Protein AF-A0A1F6CE84-F1 (afdb_monomer)

Secon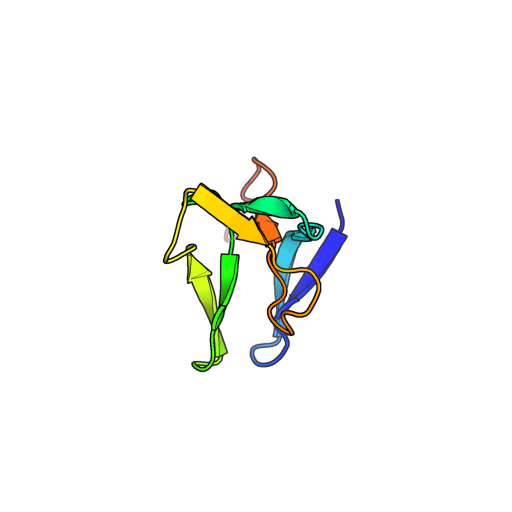dary structure (DSSP, 8-state):
-EEEEPTTT--EEEEEEPPTTPBP-TT-EEE-TTSSEEE-SSTTPBPPTT--PPPEEEPS--------

Radius of gyration: 12.28 Å; Cα contacts (8 Å, |Δi|>4): 119; chains: 1; bounding box: 22×23×39 Å

Nearest PDB structures (foldseek):
  4gx5-assembly1_B  TM=2.780E-01  e=5.486E+00  Geobacter sulfurreducens PCA
  6om2-assembly1_D  TM=2.685E-01  e=5.842E+00  Homo sapiens
  5hp5-assembly2_B  TM=3.095E-01  e=9.652E+00  Homo sapiens
  5ffo-assembly1_G  TM=2.355E-01  e=9.065E+00  Homo sapiens

Solvent-accessible surface area (backbone atoms only — not comparable to full-atom values): 4234 Å² total; per-residue (Å²): 132,46,84,45,63,40,91,76,66,62,47,81,43,63,24,42,78,60,52,60,68,40,69,40,41,60,76,22,30,32,75,41,96,89,52,44,79,38,62,41,90,58,56,70,43,56,40,56,82,81,56,90,71,62,41,31,38,59,50,96,67,81,79,70,77,77,86,124

Foldseek 3Di:
DDFDAQPAPRDTAAFDWDAFQDFFDQQKWWQDPVSDTDGDPDGRDTHHNPDPITITHHDPDPPPPPPD

Sequence (68 aa):
MQKLWHPTSGSLLVGETLLPGTVLQETDLYPSPNGRWESCPTPGDKVEEKSMTIWVRPATGWIKKKAS

pLDDT: mean 77.75, std 15.82, range [42.44, 95.31]

Structure (mmCIF, N/CA/C/O backbone):
data_AF-A0A1F6CE84-F1
#
_entry.id   AF-A0A1F6CE84-F1
#
loop_
_atom_site.group_PDB
_atom_site.id
_atom_site.type_symbol
_atom_site.label_atom_id
_atom_site.label_alt_id
_atom_site.label_comp_id
_atom_site.label_asym_id
_atom_site.label_entity_id
_atom_site.label_seq_id
_atom_site.pdbx_PDB_ins_code
_atom_site.Cartn_x
_atom_site.Cartn_y
_atom_site.Cartn_z
_atom_site.occupancy
_atom_site.B_iso_or_equiv
_atom_site.auth_seq_id
_atom_site.auth_comp_id
_atom_site.auth_asym_id
_atom_site.auth_atom_id
_atom_site.pdbx_PDB_model_num
ATOM 1 N N . MET A 1 1 ? -3.544 12.899 -9.178 1.00 57.78 1 MET A N 1
ATOM 2 C CA . MET A 1 1 ? -3.544 11.570 -9.832 1.00 57.78 1 MET A CA 1
ATOM 3 C C . MET A 1 1 ? -2.148 11.258 -10.372 1.00 57.78 1 MET A C 1
ATOM 5 O O . MET A 1 1 ? -1.727 11.880 -11.342 1.00 57.78 1 MET A O 1
ATOM 9 N N . GLN A 1 2 ? -1.404 10.362 -9.712 1.00 58.34 2 GLN A N 1
ATOM 10 C CA . GLN A 1 2 ? -0.062 9.944 -10.142 1.00 58.34 2 GLN A CA 1
ATOM 11 C C . GLN A 1 2 ? -0.095 8.518 -10.708 1.00 58.34 2 GLN A C 1
ATOM 13 O O . GLN A 1 2 ? -0.927 7.693 -10.329 1.00 58.34 2 GLN A O 1
ATOM 18 N N . LYS A 1 3 ? 0.808 8.250 -11.653 1.00 66.38 3 LYS A N 1
ATOM 19 C CA . LYS A 1 3 ? 1.066 6.917 -12.202 1.00 66.38 3 LYS A CA 1
ATOM 20 C C . LYS A 1 3 ? 2.264 6.342 -11.454 1.00 66.38 3 LYS A C 1
ATOM 22 O O . LYS A 1 3 ? 3.380 6.810 -11.662 1.00 66.38 3 LYS A O 1
ATOM 27 N N . LEU A 1 4 ? 2.027 5.378 -10.574 1.00 65.62 4 LEU A N 1
ATOM 28 C CA . LEU A 1 4 ? 3.065 4.737 -9.771 1.00 65.62 4 LEU A CA 1
ATOM 29 C C . LEU A 1 4 ? 3.394 3.380 -10.377 1.00 65.62 4 LEU A C 1
ATOM 31 O O . LEU A 1 4 ? 2.501 2.601 -10.697 1.00 65.62 4 LEU A O 1
ATOM 35 N N . TRP A 1 5 ? 4.676 3.095 -10.550 1.00 66.31 5 TRP A N 1
ATOM 36 C CA . TRP A 1 5 ? 5.128 1.799 -11.038 1.00 66.31 5 TRP A CA 1
ATOM 37 C C . TRP A 1 5 ? 5.426 0.896 -9.849 1.00 66.31 5 TRP A C 1
ATOM 39 O O . TRP A 1 5 ? 6.082 1.312 -8.895 1.00 66.31 5 TRP A O 1
ATOM 49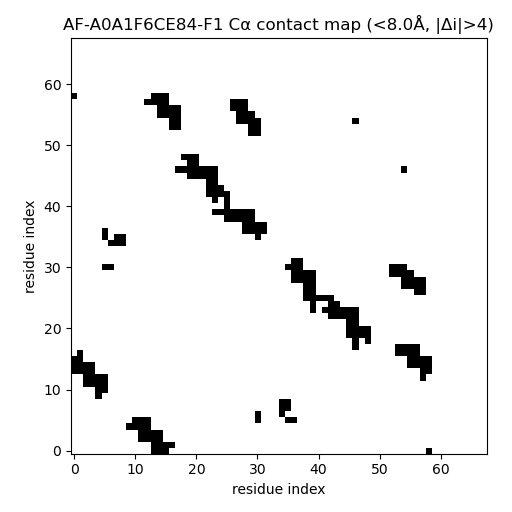 N N . HIS A 1 6 ? 4.937 -0.340 -9.900 1.00 64.50 6 HIS A N 1
ATOM 50 C CA . HIS A 1 6 ? 5.297 -1.351 -8.922 1.00 64.50 6 HIS A CA 1
ATOM 51 C C . HIS A 1 6 ? 6.825 -1.529 -8.932 1.00 64.50 6 HIS A C 1
ATOM 53 O O . HIS A 1 6 ? 7.385 -1.760 -10.007 1.00 64.50 6 HIS A O 1
ATOM 59 N N . PRO A 1 7 ? 7.493 -1.514 -7.766 1.00 63.25 7 PRO A N 1
ATOM 60 C CA . PRO A 1 7 ? 8.954 -1.497 -7.694 1.00 63.25 7 PRO A CA 1
ATOM 61 C C . PRO A 1 7 ? 9.623 -2.744 -8.300 1.00 63.25 7 PRO A C 1
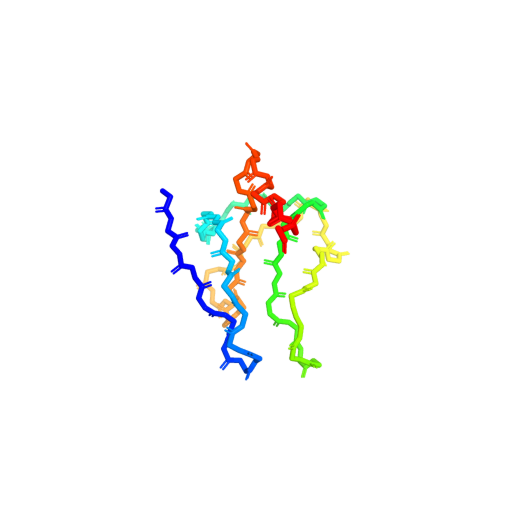ATOM 63 O O . PRO A 1 7 ? 10.690 -2.631 -8.889 1.00 63.25 7 PRO A O 1
ATOM 66 N N . THR A 1 8 ? 8.991 -3.920 -8.202 1.00 62.44 8 THR A N 1
ATOM 67 C CA . THR A 1 8 ? 9.563 -5.206 -8.667 1.00 62.44 8 THR A CA 1
ATOM 68 C C . THR A 1 8 ? 8.931 -5.761 -9.953 1.00 62.44 8 THR A C 1
ATOM 70 O O . THR A 1 8 ? 9.637 -6.090 -10.895 1.00 62.44 8 THR A O 1
ATOM 73 N N . SER A 1 9 ? 7.599 -5.869 -10.024 1.00 62.06 9 SER A N 1
ATOM 74 C CA . SER A 1 9 ? 6.869 -6.366 -11.200 1.00 62.06 9 SER A CA 1
ATOM 75 C C . SER A 1 9 ? 6.718 -5.365 -12.352 1.00 62.06 9 SER A C 1
ATOM 77 O O . SER A 1 9 ? 6.289 -5.765 -13.430 1.00 62.06 9 SER A O 1
ATOM 79 N N . GLY A 1 10 ? 6.995 -4.070 -12.150 1.00 66.12 10 GLY A N 1
ATOM 80 C CA . GLY A 1 10 ? 6.790 -3.050 -13.186 1.00 66.12 10 GLY A CA 1
ATOM 81 C C . GLY A 1 10 ? 5.321 -2.825 -13.574 1.00 66.12 10 GLY A C 1
ATOM 82 O O . GLY A 1 10 ? 5.038 -2.270 -14.630 1.00 66.12 10 GLY A O 1
ATOM 83 N N . SER A 1 11 ? 4.362 -3.253 -12.749 1.00 63.72 11 SER A N 1
ATOM 84 C CA . SER A 1 11 ? 2.934 -3.007 -12.988 1.00 63.72 11 SER A CA 1
ATOM 85 C C . SER A 1 11 ? 2.565 -1.546 -12.720 1.00 63.72 11 SER A C 1
ATOM 87 O O . SER A 1 11 ? 2.921 -1.001 -11.678 1.00 63.72 11 SER A O 1
ATOM 89 N N . LEU A 1 12 ? 1.819 -0.913 -13.629 1.00 65.19 12 LEU A N 1
ATOM 90 C CA . LEU A 1 12 ? 1.352 0.464 -13.460 1.00 65.19 12 LEU A CA 1
ATOM 91 C C . LEU A 1 12 ? 0.115 0.517 -12.556 1.00 65.19 12 LEU A C 1
ATOM 93 O O . LEU A 1 12 ? -0.927 -0.044 -12.894 1.00 65.19 12 LEU A O 1
ATOM 97 N N . LEU A 1 13 ? 0.217 1.254 -11.455 1.00 70.44 13 LEU A N 1
ATOM 98 C CA . LEU A 1 13 ? -0.890 1.597 -10.578 1.00 70.44 13 LEU A CA 1
ATOM 99 C C . LEU A 1 13 ? -1.289 3.061 -10.781 1.00 70.44 13 LEU A C 1
ATOM 101 O O . LEU A 1 13 ? -0.443 3.950 -10.894 1.00 70.44 13 LEU A O 1
ATOM 105 N N . VAL A 1 14 ? -2.594 3.317 -10.829 1.00 70.94 14 VAL A N 1
ATOM 106 C CA . VAL A 1 14 ? -3.146 4.674 -10.887 1.00 70.94 14 VAL A CA 1
ATOM 107 C C . VAL A 1 14 ? -3.842 4.946 -9.562 1.00 70.94 14 VAL A C 1
ATOM 109 O O . VAL A 1 14 ? -4.818 4.283 -9.219 1.00 70.94 14 VAL A O 1
ATOM 112 N N . GLY A 1 15 ? -3.327 5.912 -8.808 1.00 77.44 15 GLY A N 1
ATOM 113 C CA . GLY A 1 15 ? -3.830 6.222 -7.475 1.00 77.44 15 GLY A CA 1
ATOM 114 C C . GLY A 1 15 ? -3.141 7.429 -6.854 1.00 77.44 15 GLY A C 1
ATOM 115 O O . GLY A 1 15 ? -2.445 8.193 -7.535 1.00 77.44 15 GLY A O 1
ATOM 116 N N . GLU A 1 16 ? -3.367 7.607 -5.559 1.00 84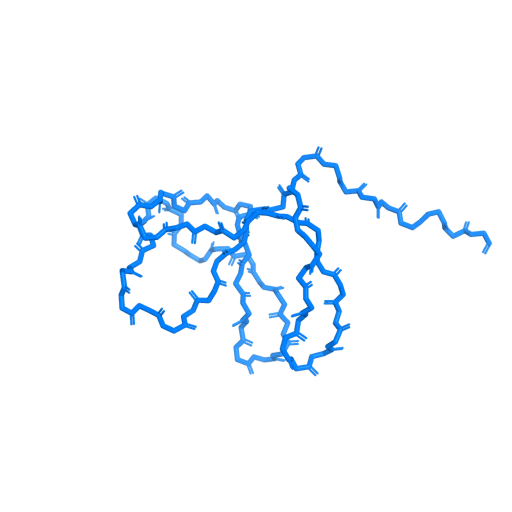.44 16 GLU A N 1
ATOM 117 C CA . GLU A 1 16 ? -2.757 8.656 -4.746 1.00 84.44 16 GLU A CA 1
ATOM 118 C C . GLU A 1 16 ? -1.897 8.025 -3.654 1.00 84.44 16 GLU A C 1
ATOM 120 O O . GLU A 1 16 ? -2.378 7.192 -2.886 1.00 84.44 16 GLU A O 1
ATOM 125 N N . THR A 1 17 ? -0.616 8.401 -3.602 1.00 87.62 17 THR A N 1
ATOM 126 C CA . THR A 1 17 ? 0.269 8.008 -2.502 1.00 87.62 17 THR A CA 1
ATOM 127 C C . THR A 1 17 ? -0.261 8.601 -1.207 1.00 87.62 17 THR A C 1
ATOM 129 O O . THR A 1 17 ? -0.517 9.805 -1.134 1.00 87.62 17 THR A O 1
ATOM 132 N N . LEU A 1 18 ? -0.407 7.766 -0.187 1.00 90.25 18 LEU A N 1
ATOM 133 C CA . LEU A 1 18 ? -0.874 8.205 1.115 1.00 90.25 18 LEU A CA 1
ATOM 134 C C . LEU A 1 18 ? 0.268 8.828 1.912 1.00 90.25 18 LEU A C 1
ATOM 136 O O . LEU A 1 18 ? 1.388 8.319 1.934 1.00 90.25 18 LEU A O 1
ATOM 140 N N . LEU A 1 19 ? -0.034 9.943 2.571 1.00 91.50 19 LEU A N 1
ATOM 141 C CA . LEU A 1 19 ? 0.913 10.654 3.421 1.00 91.50 19 LEU A CA 1
ATOM 142 C C . LEU A 1 19 ? 0.896 10.083 4.847 1.00 91.50 19 LEU A C 1
ATOM 144 O O . LEU A 1 19 ? -0.152 9.591 5.284 1.00 91.50 19 LEU A O 1
ATOM 148 N N . PRO A 1 20 ? 2.002 10.206 5.603 1.00 93.44 20 PRO A N 1
ATOM 149 C CA . PRO A 1 20 ? 2.024 9.903 7.029 1.00 93.44 20 PRO A CA 1
ATOM 150 C C . PRO A 1 20 ? 0.844 10.510 7.794 1.00 93.44 20 PRO A C 1
ATOM 152 O O . PRO A 1 20 ? 0.430 11.640 7.538 1.00 93.44 20 PRO A O 1
ATOM 155 N N . GLY A 1 21 ? 0.280 9.743 8.724 1.00 92.94 21 GLY A N 1
ATOM 156 C CA . GLY A 1 21 ? -0.900 10.121 9.501 1.00 92.94 21 GLY A CA 1
ATOM 157 C C . GLY A 1 21 ? -2.244 9.859 8.811 1.00 92.94 21 GLY A C 1
ATOM 158 O O . GLY A 1 21 ? -3.275 9.902 9.488 1.00 92.94 21 GLY A O 1
ATOM 159 N N . THR A 1 22 ? -2.258 9.542 7.510 1.00 93.81 22 THR A N 1
ATOM 160 C CA . THR A 1 22 ? -3.482 9.137 6.795 1.00 93.81 22 THR A CA 1
ATOM 161 C C . THR A 1 22 ? -3.988 7.803 7.331 1.00 93.81 22 THR A C 1
ATOM 163 O O . THR A 1 22 ? -3.204 6.874 7.501 1.00 93.81 22 THR A O 1
ATOM 166 N N . VAL A 1 23 ? -5.297 7.697 7.571 1.00 95.31 23 VAL A N 1
ATOM 167 C CA . VAL A 1 23 ? -5.938 6.442 7.986 1.00 95.31 23 VAL A CA 1
ATOM 168 C C . VAL A 1 23 ? -6.074 5.503 6.791 1.00 95.31 23 VAL A C 1
ATOM 170 O O . VAL A 1 23 ? -6.628 5.883 5.750 1.00 95.31 23 VAL A O 1
ATOM 173 N N . LEU A 1 24 ? -5.576 4.284 6.969 1.00 93.69 24 LEU A N 1
ATOM 174 C CA . LEU A 1 24 ? -5.631 3.204 6.002 1.00 93.69 24 LEU A CA 1
ATOM 175 C C . LEU A 1 24 ? -7.052 2.654 5.870 1.00 93.69 24 LEU A C 1
ATOM 177 O O . LEU A 1 24 ? -7.783 2.486 6.846 1.00 93.69 24 LEU A O 1
ATOM 181 N N . GLN A 1 25 ? -7.429 2.363 4.635 1.00 92.75 25 GLN A N 1
ATOM 182 C CA . GLN A 1 25 ? -8.687 1.750 4.235 1.00 92.75 25 GLN A CA 1
ATOM 183 C C . GLN A 1 25 ? -8.420 0.360 3.662 1.00 92.75 25 GLN A C 1
ATOM 185 O O . GLN A 1 25 ? -7.351 0.087 3.128 1.00 92.75 25 GLN A O 1
ATOM 190 N N . GLU A 1 26 ? -9.433 -0.501 3.700 1.00 90.75 26 GLU A N 1
ATOM 191 C CA . GLU A 1 26 ? -9.371 -1.866 3.157 1.00 90.75 26 GLU A CA 1
ATOM 192 C C . GLU A 1 26 ? -8.970 -1.909 1.670 1.00 90.75 26 GLU A C 1
ATOM 194 O O . GLU A 1 26 ? -8.316 -2.842 1.208 1.00 90.75 26 GLU A O 1
ATOM 199 N N . THR A 1 27 ? -9.314 -0.862 0.917 1.00 88.38 27 THR A N 1
ATOM 200 C CA . T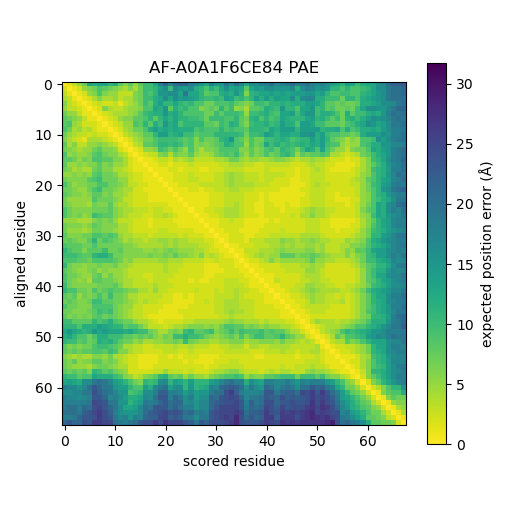HR A 1 27 ? -8.986 -0.733 -0.508 1.00 88.38 27 THR A CA 1
ATOM 201 C C . THR A 1 27 ? -7.589 -0.185 -0.785 1.00 88.38 27 THR A C 1
ATOM 203 O O . THR A 1 27 ? -7.190 -0.139 -1.949 1.00 88.38 27 THR A O 1
ATOM 206 N N . ASP A 1 28 ? -6.867 0.282 0.236 1.00 90.75 28 ASP A N 1
ATOM 207 C CA . ASP A 1 28 ? -5.512 0.795 0.056 1.00 90.75 28 ASP A CA 1
ATOM 208 C C . ASP A 1 28 ? -4.552 -0.346 -0.243 1.00 90.75 28 ASP A C 1
ATOM 210 O O . ASP A 1 28 ? -4.709 -1.461 0.251 1.00 90.75 28 ASP A O 1
ATOM 214 N N . LEU A 1 29 ? -3.555 -0.053 -1.068 1.00 89.94 29 LEU A N 1
ATOM 215 C 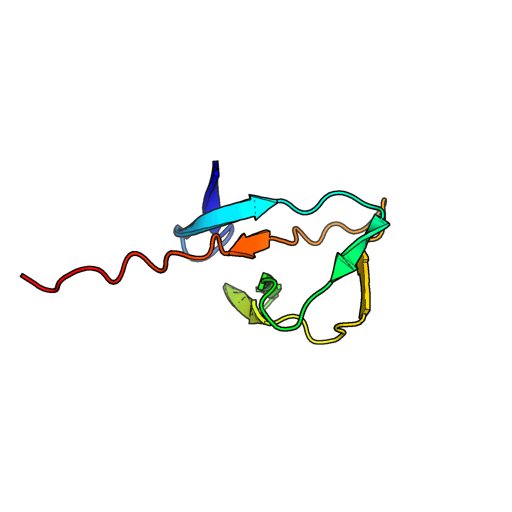CA . LEU A 1 29 ? -2.598 -1.027 -1.553 1.00 89.94 29 LEU A CA 1
ATOM 216 C C . LEU A 1 29 ? -1.193 -0.697 -1.064 1.00 89.94 29 LEU A C 1
ATOM 218 O O . LEU A 1 29 ? -0.801 0.470 -1.013 1.00 89.94 29 LEU A O 1
ATOM 222 N N . TYR A 1 30 ? -0.419 -1.739 -0.782 1.00 89.38 30 TYR A N 1
ATOM 223 C CA . TYR A 1 30 ? 1.006 -1.641 -0.481 1.00 89.38 30 TYR A CA 1
ATOM 224 C C . TYR A 1 30 ? 1.816 -2.625 -1.339 1.00 89.38 30 TYR A C 1
ATOM 226 O O . TYR A 1 30 ? 1.276 -3.648 -1.774 1.00 89.38 30 TYR A O 1
ATOM 234 N N . PRO A 1 31 ? 3.099 -2.334 -1.626 1.00 87.88 31 PRO A N 1
ATOM 235 C CA . PRO A 1 31 ? 3.971 -3.257 -2.336 1.00 87.88 31 PRO A CA 1
ATOM 236 C C . PRO A 1 31 ? 4.423 -4.343 -1.360 1.00 87.88 31 PRO A C 1
ATOM 238 O O . PRO A 1 31 ? 5.245 -4.097 -0.474 1.00 87.88 31 PRO A O 1
ATOM 241 N N . SER A 1 32 ? 3.877 -5.546 -1.496 1.00 83.31 32 SER A N 1
ATOM 242 C CA . SER A 1 32 ? 4.220 -6.641 -0.602 1.00 83.31 32 SER A CA 1
ATOM 243 C C . SER A 1 32 ? 5.562 -7.289 -0.992 1.00 83.31 32 SER A C 1
ATOM 245 O O . SER A 1 32 ? 6.007 -7.196 -2.145 1.00 83.31 32 SER A O 1
ATOM 247 N N . PRO A 1 33 ? 6.229 -7.997 -0.060 1.00 82.19 33 PRO A N 1
ATOM 248 C CA . PRO A 1 33 ? 7.502 -8.667 -0.332 1.00 82.19 33 PRO A CA 1
ATOM 249 C C . PRO A 1 33 ? 7.443 -9.734 -1.432 1.00 82.19 33 PRO A C 1
ATOM 251 O O . PRO A 1 33 ? 8.479 -10.095 -1.985 1.00 82.19 33 PRO A O 1
ATOM 254 N N . ASN A 1 34 ? 6.255 -10.245 -1.777 1.00 80.94 34 ASN A N 1
ATOM 255 C CA . ASN A 1 34 ? 6.100 -11.233 -2.849 1.00 80.94 34 ASN A CA 1
ATOM 256 C C . ASN A 1 34 ? 6.104 -10.606 -4.260 1.00 80.94 34 ASN A C 1
ATOM 258 O O . ASN A 1 34 ? 5.935 -11.316 -5.255 1.00 80.94 34 ASN A O 1
ATOM 262 N N . GLY A 1 35 ? 6.297 -9.286 -4.350 1.00 77.31 35 GLY A N 1
ATOM 263 C CA . GLY A 1 35 ? 6.366 -8.556 -5.608 1.00 77.31 35 GLY A CA 1
ATOM 264 C C . GLY A 1 35 ? 5.001 -8.241 -6.222 1.00 77.31 35 GLY A C 1
ATOM 265 O O . GLY A 1 35 ? 4.921 -8.047 -7.441 1.00 77.31 35 GLY A O 1
ATOM 266 N N . ARG A 1 36 ? 3.936 -8.202 -5.412 1.00 80.75 36 ARG A N 1
ATOM 267 C CA . ARG A 1 36 ? 2.584 -7.801 -5.822 1.00 80.75 36 ARG A CA 1
ATOM 268 C C . ARG A 1 36 ? 2.103 -6.607 -5.000 1.00 80.75 36 ARG A C 1
ATOM 270 O O . ARG A 1 36 ? 2.543 -6.380 -3.879 1.00 80.75 36 ARG A O 1
ATOM 277 N N . TRP A 1 37 ? 1.159 -5.860 -5.565 1.00 83.88 37 TRP A N 1
ATOM 278 C CA . TRP A 1 37 ? 0.343 -4.942 -4.774 1.00 83.88 37 TRP A CA 1
ATOM 279 C C . TRP A 1 37 ? -0.706 -5.753 -4.017 1.00 83.88 37 TRP A C 1
ATOM 281 O O . TRP A 1 37 ? -1.436 -6.529 -4.637 1.00 83.88 37 TRP A O 1
ATOM 291 N N . GLU A 1 38 ? -0.783 -5.565 -2.706 1.00 87.88 38 GLU A N 1
ATOM 292 C CA . GLU A 1 38 ? -1.750 -6.241 -1.841 1.00 87.88 38 GLU A CA 1
ATOM 293 C C . GLU A 1 38 ? -2.599 -5.239 -1.071 1.00 87.88 38 GLU A C 1
ATOM 295 O O . GLU A 1 38 ? -2.162 -4.119 -0.813 1.00 87.88 38 GLU A O 1
ATOM 300 N N . SER A 1 39 ? -3.816 -5.657 -0.726 1.00 89.50 39 SER A N 1
ATOM 301 C CA . SER A 1 39 ? -4.748 -4.884 0.093 1.00 89.50 39 SER A CA 1
ATOM 302 C C . SER A 1 39 ? -4.223 -4.668 1.504 1.00 89.50 39 SER A C 1
ATOM 304 O O . SER A 1 39 ? -3.489 -5.495 2.044 1.00 89.50 39 SER A O 1
ATOM 306 N N . CYS A 1 40 ? -4.635 -3.559 2.111 1.00 91.62 40 CYS A N 1
ATOM 307 C CA . CYS A 1 40 ? -4.281 -3.214 3.474 1.00 91.62 40 CYS A CA 1
ATOM 308 C C . CYS A 1 40 ? -4.676 -4.338 4.451 1.00 91.62 40 CYS A C 1
ATOM 310 O O . CYS A 1 40 ? -5.864 -4.641 4.573 1.00 91.62 40 CYS A O 1
ATOM 312 N N . PRO A 1 41 ? -3.711 -4.938 5.176 1.00 91.81 41 PRO A N 1
ATOM 313 C CA . PRO A 1 41 ? -3.992 -5.979 6.153 1.00 91.81 41 PRO A CA 1
ATOM 314 C C . PRO A 1 41 ? -4.472 -5.399 7.491 1.00 91.81 41 PRO A C 1
ATOM 316 O O . PRO A 1 41 ? -5.047 -6.133 8.290 1.00 91.81 41 PRO A O 1
ATOM 319 N N . THR A 1 42 ? -4.254 -4.101 7.740 1.00 91.31 42 THR A N 1
ATOM 320 C CA . THR A 1 42 ? -4.647 -3.412 8.980 1.00 91.31 42 THR A CA 1
ATOM 321 C C . THR A 1 42 ? -5.430 -2.112 8.718 1.00 91.31 42 THR A C 1
ATOM 323 O O . THR A 1 42 ? -4.953 -1.007 8.996 1.00 91.31 42 THR A O 1
ATOM 326 N N . PRO A 1 43 ? -6.661 -2.194 8.175 1.00 93.62 43 PRO A N 1
ATOM 327 C CA . PRO A 1 43 ? -7.507 -1.016 8.000 1.00 93.62 43 PRO A CA 1
ATOM 328 C C . PRO A 1 43 ? -7.788 -0.319 9.340 1.00 93.62 43 PRO A C 1
ATOM 330 O O . PRO A 1 43 ? -8.049 -0.975 10.346 1.00 93.62 43 PRO A O 1
ATOM 333 N N . GLY A 1 44 ? -7.781 1.014 9.345 1.00 93.06 44 GLY A N 1
ATOM 334 C CA . GLY A 1 44 ? -7.964 1.834 10.549 1.00 93.06 44 GLY A CA 1
ATOM 335 C C . GLY A 1 44 ? -6.661 2.327 11.185 1.00 93.06 44 GLY A C 1
ATOM 336 O O . GLY A 1 44 ? -6.683 3.357 11.865 1.00 93.06 44 GLY A O 1
ATOM 337 N N . ASP A 1 45 ? -5.530 1.676 10.901 1.00 94.00 45 ASP A N 1
ATOM 338 C CA . ASP A 1 45 ? -4.213 2.176 11.298 1.00 94.00 45 ASP A CA 1
ATOM 339 C C . ASP A 1 45 ? -3.823 3.420 10.491 1.00 94.00 45 ASP A C 1
ATOM 341 O O . ASP A 1 45 ? -4.367 3.707 9.422 1.00 94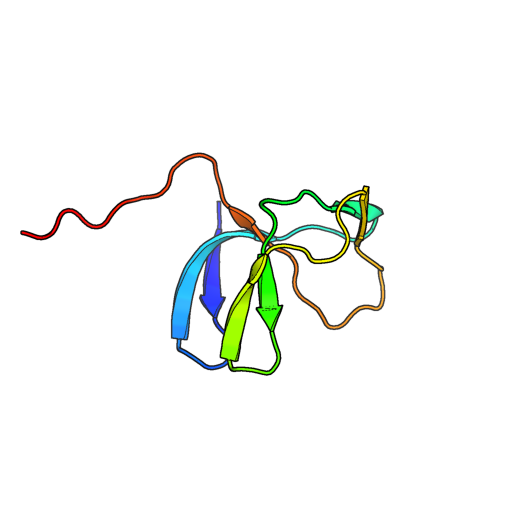.00 45 ASP A O 1
ATOM 345 N N . LYS A 1 46 ? -2.861 4.189 11.007 1.00 94.94 46 LYS A N 1
ATOM 346 C CA . LYS A 1 46 ? -2.308 5.350 10.303 1.00 94.94 46 LYS A CA 1
ATOM 347 C C . LYS A 1 46 ? -1.018 4.977 9.590 1.00 94.94 46 LYS A C 1
ATOM 349 O O . LYS A 1 46 ? -0.200 4.247 10.137 1.00 94.94 46 LYS A O 1
ATOM 354 N N . VAL A 1 47 ? -0.797 5.563 8.415 1.00 92.25 47 VAL A N 1
ATOM 355 C CA . VAL A 1 47 ? 0.504 5.504 7.736 1.00 92.25 47 VAL A CA 1
ATOM 356 C C . VAL A 1 47 ? 1.573 6.066 8.671 1.00 92.25 47 VAL A C 1
ATOM 358 O O . VAL A 1 47 ? 1.498 7.224 9.087 1.00 92.25 47 VAL A O 1
ATOM 361 N N . GLU A 1 48 ? 2.568 5.253 9.008 1.00 92.19 48 GLU A N 1
ATOM 362 C CA . GLU A 1 48 ? 3.675 5.691 9.851 1.00 92.19 48 GLU A CA 1
ATOM 363 C C . GLU A 1 48 ? 4.636 6.602 9.081 1.00 92.19 48 GLU A C 1
ATOM 365 O O . GLU A 1 48 ? 5.002 6.330 7.939 1.00 92.19 48 GLU A O 1
ATOM 370 N N . GLU A 1 49 ? 5.122 7.651 9.741 1.00 82.88 49 GLU A N 1
ATOM 371 C CA . GLU A 1 49 ? 6.044 8.634 9.153 1.00 82.88 49 GLU A CA 1
ATOM 372 C C . GLU A 1 49 ? 7.414 8.055 8.774 1.00 82.88 49 GLU A C 1
ATOM 374 O O . GLU A 1 49 ? 8.085 8.575 7.887 1.00 82.88 49 GLU A O 1
ATOM 379 N N . LYS A 1 50 ? 7.820 6.955 9.416 1.00 81.62 50 LYS A N 1
ATOM 380 C CA . LYS A 1 50 ? 9.118 6.298 9.194 1.00 81.62 50 LYS A CA 1
ATOM 381 C C . LYS A 1 50 ? 9.012 4.957 8.469 1.00 81.62 50 LYS A C 1
ATOM 383 O O . LYS A 1 50 ? 10.016 4.256 8.354 1.00 81.62 50 LYS A O 1
ATOM 388 N N . SER A 1 51 ? 7.826 4.581 7.989 1.00 79.75 51 SER A N 1
ATOM 389 C CA . SER A 1 51 ? 7.687 3.333 7.243 1.00 79.75 51 SER A CA 1
ATOM 390 C C . SER A 1 51 ? 8.308 3.474 5.858 1.00 79.75 51 SER A C 1
ATOM 392 O O . SER A 1 51 ? 8.051 4.434 5.137 1.00 79.75 51 SER A O 1
ATOM 394 N N . MET A 1 52 ? 9.100 2.479 5.456 1.00 80.44 52 MET A N 1
ATOM 395 C CA . MET A 1 52 ? 9.563 2.354 4.068 1.00 80.44 52 MET A CA 1
ATOM 396 C C . MET A 1 52 ? 8.457 1.839 3.131 1.00 80.44 52 MET A C 1
ATOM 398 O O . MET A 1 52 ? 8.672 1.712 1.926 1.00 80.44 52 MET A O 1
ATOM 402 N N . THR A 1 53 ? 7.280 1.516 3.676 1.00 86.06 53 THR A N 1
ATOM 403 C CA . THR A 1 53 ? 6.148 0.992 2.913 1.00 86.06 53 THR A CA 1
ATOM 404 C C . THR A 1 53 ? 5.383 2.134 2.263 1.00 86.06 53 THR A C 1
ATOM 406 O O . THR A 1 53 ? 4.831 3.000 2.939 1.00 86.06 53 THR A O 1
ATOM 409 N N . ILE A 1 54 ? 5.320 2.111 0.936 1.00 87.06 54 ILE A N 1
ATOM 410 C CA . ILE A 1 54 ? 4.538 3.069 0.158 1.00 87.06 54 ILE A CA 1
ATOM 411 C C . ILE A 1 54 ? 3.084 2.599 0.139 1.00 87.06 54 ILE A C 1
ATOM 413 O O . ILE A 1 54 ? 2.781 1.549 -0.420 1.00 87.06 54 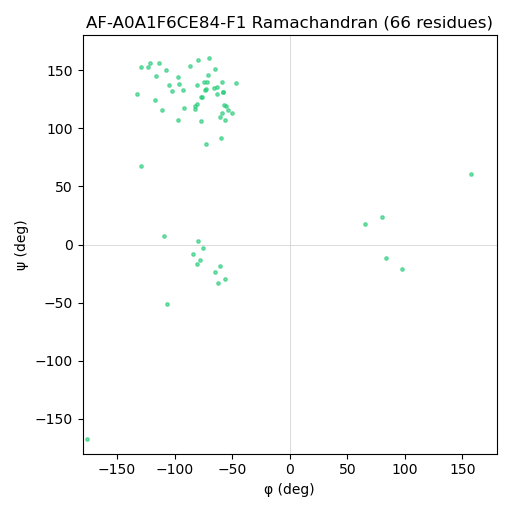ILE A O 1
ATOM 417 N N . TRP A 1 55 ? 2.184 3.393 0.707 1.00 90.50 55 TRP A N 1
ATOM 418 C CA . TRP A 1 55 ? 0.748 3.144 0.642 1.00 90.50 55 TRP A CA 1
ATOM 419 C C . TRP A 1 55 ? 0.117 3.938 -0.492 1.00 90.50 55 TRP A C 1
ATOM 421 O O . TRP A 1 55 ? 0.445 5.108 -0.694 1.00 90.50 55 TRP A O 1
ATOM 431 N N . VAL A 1 56 ? -0.802 3.319 -1.227 1.00 90.00 56 VAL A N 1
ATOM 432 C CA . VAL A 1 56 ? -1.501 3.961 -2.340 1.00 90.00 56 VAL A CA 1
ATOM 433 C C . VAL A 1 56 ? -2.990 3.696 -2.237 1.00 90.00 56 VAL A C 1
ATOM 435 O O . VAL A 1 56 ? -3.411 2.546 -2.153 1.00 90.00 56 VAL A O 1
ATOM 438 N N . ARG A 1 57 ? -3.795 4.754 -2.326 1.00 90.06 57 ARG A N 1
ATOM 439 C CA . ARG A 1 57 ? -5.241 4.634 -2.489 1.00 90.06 57 ARG A CA 1
ATOM 440 C C . ARG A 1 57 ? -5.586 4.632 -3.974 1.00 90.06 57 ARG A C 1
ATOM 442 O O . ARG A 1 57 ? -5.303 5.623 -4.658 1.00 90.06 57 ARG A O 1
ATOM 449 N N . PRO A 1 58 ? -6.171 3.550 -4.511 1.00 83.25 58 PRO A N 1
ATOM 450 C CA . PRO A 1 58 ? -6.656 3.545 -5.882 1.00 83.25 58 PRO A CA 1
ATOM 451 C C . PRO A 1 58 ? -7.684 4.662 -6.068 1.00 83.25 58 PRO A C 1
ATOM 453 O O . PRO A 1 58 ? -8.619 4.792 -5.278 1.00 83.25 58 PRO A O 1
ATOM 456 N N . ALA A 1 59 ? -7.534 5.472 -7.117 1.00 73.94 59 ALA A N 1
ATOM 457 C CA . ALA A 1 59 ? -8.584 6.420 -7.467 1.00 73.94 59 ALA A CA 1
ATOM 458 C C . ALA A 1 59 ? -9.838 5.619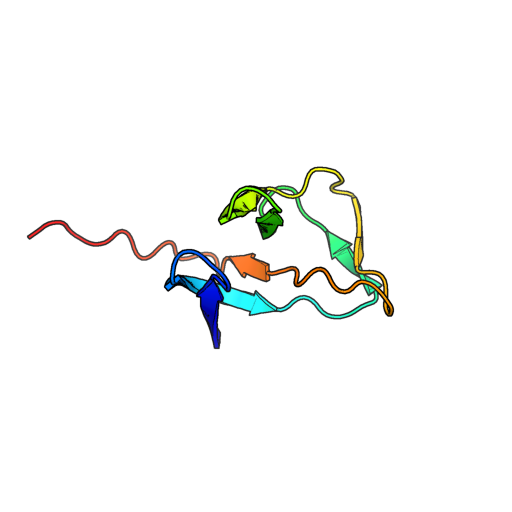 -7.853 1.00 73.94 59 ALA A C 1
ATOM 460 O O . ALA A 1 59 ? -9.738 4.634 -8.588 1.00 73.94 59 ALA A O 1
ATOM 461 N N . THR A 1 60 ? -11.015 6.014 -7.365 1.00 57.69 60 THR A N 1
ATOM 462 C CA . THR A 1 60 ? -12.299 5.402 -7.736 1.00 57.69 60 THR A CA 1
ATOM 463 C C . THR A 1 60 ? -12.507 5.539 -9.245 1.00 57.69 60 THR A C 1
ATOM 465 O O . THR A 1 60 ? -12.963 6.565 -9.741 1.00 57.69 60 THR A O 1
ATOM 468 N N . GLY A 1 61 ? -12.071 4.525 -9.984 1.00 51.06 61 GLY A N 1
ATOM 469 C CA . GLY A 1 61 ? -11.888 4.599 -11.425 1.00 51.06 61 GLY A CA 1
ATOM 470 C C . GLY A 1 61 ? -10.893 3.541 -11.870 1.00 51.06 61 GLY A C 1
ATOM 471 O O . GLY A 1 61 ? -9.838 3.858 -12.414 1.00 51.06 61 GLY A O 1
ATOM 472 N N . TRP A 1 62 ? -11.217 2.270 -11.621 1.00 47.06 62 TRP A N 1
ATOM 473 C CA . TRP A 1 62 ? -10.516 1.168 -12.269 1.00 47.06 62 TRP A CA 1
ATOM 474 C C . TRP A 1 62 ? -10.624 1.389 -13.776 1.00 47.06 62 TRP A C 1
ATOM 476 O O . TRP A 1 62 ? -11.692 1.189 -14.360 1.00 47.06 62 TRP A O 1
ATOM 486 N N . ILE A 1 63 ? -9.532 1.788 -14.427 1.00 50.03 63 ILE A N 1
ATOM 487 C CA . ILE A 1 63 ? -9.453 1.681 -15.878 1.00 50.03 63 ILE A CA 1
ATOM 488 C C . ILE A 1 63 ? -9.295 0.187 -16.148 1.00 50.03 63 ILE A C 1
ATOM 490 O O . ILE A 1 63 ? -8.185 -0.335 -16.238 1.00 50.03 63 ILE A O 1
ATOM 494 N N . LYS A 1 64 ? -10.420 -0.533 -16.236 1.00 44.06 64 LYS A N 1
ATOM 495 C CA . LYS A 1 64 ? -10.429 -1.838 -16.892 1.00 44.06 64 LYS A CA 1
ATOM 496 C C . LYS A 1 64 ? -9.829 -1.591 -18.274 1.00 44.06 64 LYS A C 1
ATOM 498 O O . LYS A 1 64 ? -10.408 -0.842 -19.060 1.00 44.06 64 LYS A O 1
ATOM 503 N N . LYS A 1 65 ? -8.671 -2.190 -18.576 1.00 42.72 65 LYS A N 1
ATOM 504 C CA . LYS A 1 65 ? -8.265 -2.373 -19.973 1.00 42.72 65 LYS A CA 1
ATOM 505 C C . LYS A 1 65 ? -9.476 -3.004 -20.663 1.00 42.72 65 LYS A C 1
ATOM 507 O O . LYS A 1 65 ? -9.843 -4.129 -20.329 1.00 42.72 65 LYS A O 1
ATOM 512 N N . LYS A 1 66 ? -10.124 -2.282 -21.582 1.00 42.44 66 LYS A N 1
ATOM 513 C CA . LYS A 1 66 ? -10.915 -2.953 -22.612 1.00 42.44 66 LYS A CA 1
ATOM 514 C C . LYS A 1 66 ? -9.916 -3.852 -23.330 1.00 42.44 66 LYS A C 1
ATOM 516 O O . LYS A 1 66 ? -8.959 -3.346 -23.911 1.00 42.44 66 LYS A O 1
ATOM 521 N N . ALA A 1 67 ? -10.087 -5.161 -23.197 1.00 46.28 67 ALA A N 1
ATOM 522 C CA . ALA A 1 67 ? -9.517 -6.079 -24.160 1.00 46.28 67 ALA A CA 1
ATOM 523 C C . ALA A 1 67 ? -10.163 -5.718 -25.506 1.00 46.28 67 ALA A C 1
ATOM 525 O O . ALA A 1 67 ? -11.383 -5.830 -25.648 1.00 46.28 67 ALA A O 1
ATOM 526 N N . SER A 1 68 ? -9.364 -5.143 -26.403 1.00 46.16 68 SER A N 1
ATOM 527 C CA . SER A 1 68 ? -9.631 -5.139 -27.840 1.00 46.16 68 SER A CA 1
ATOM 528 C C . SER A 1 68 ? -9.015 -6.384 -28.447 1.00 46.16 68 SER A C 1
ATOM 530 O O . SER A 1 68 ? -7.942 -6.789 -27.943 1.00 46.16 68 SER A O 1
#

Organism: NCBI:txid1798477

Mean predicted aligned error: 7.82 Å